Protein AF-A0A843LRP9-F1 (afdb_monomer_lite)

pLDDT: mean 90.86, std 7.3, range [58.62, 96.56]

Sequence (77 aa):
MKGDIVLVPFPHSDLSAGKLRPALVLYEDAIEKETTIAYISSKTPIIPSPCDVLVTRGTPSFSESGLKMNSVIKLKK

Secondary structure (DSSP, 8-state):
-TT-EEEEEPPPTT-----EEEEEEEEEETTTTEEEEEEEES---SS--TTEEEE-TTSHHHHHH--SS-EEEE---

Structure (mmCIF, N/CA/C/O backbone):
data_AF-A0A843LRP9-F1
#
_entry.id   AF-A0A843LRP9-F1
#
loop_
_atom_site.group_PDB
_atom_site.id
_atom_site.type_symbol
_atom_site.label_atom_id
_atom_site.label_alt_id
_atom_site.label_comp_id
_atom_site.label_asym_id
_atom_site.label_entity_id
_atom_site.label_seq_id
_atom_site.pdbx_PDB_ins_code
_atom_site.Cartn_x
_atom_site.Cartn_y
_atom_site.Cartn_z
_atom_site.occupancy
_atom_site.B_iso_or_equiv
_atom_site.auth_seq_id
_atom_site.auth_comp_id
_atom_site.auth_asym_id
_atom_site.auth_atom_id
_atom_site.pdbx_PDB_model_num
ATOM 1 N N . MET A 1 1 ? -14.643 3.769 1.753 1.00 84.00 1 MET A N 1
ATOM 2 C CA . MET A 1 1 ? -13.341 4.097 1.139 1.00 84.00 1 MET A CA 1
ATOM 3 C C . MET A 1 1 ? -12.521 2.849 0.789 1.00 84.00 1 MET A C 1
ATOM 5 O O . MET A 1 1 ? -11.516 2.969 0.107 1.00 84.00 1 MET A O 1
ATOM 9 N N . LYS A 1 2 ? -12.904 1.630 1.210 1.00 93.06 2 LYS A N 1
ATOM 10 C CA . LYS A 1 2 ? -12.240 0.382 0.789 1.00 93.06 2 LYS A CA 1
ATOM 11 C C . LYS A 1 2 ? -12.015 0.332 -0.727 1.00 93.06 2 LYS A C 1
ATOM 13 O O . LYS A 1 2 ? -12.971 0.398 -1.493 1.00 93.06 2 LYS A O 1
ATOM 18 N N . GLY A 1 3 ? -10.761 0.138 -1.130 1.00 93.81 3 GLY A N 1
ATOM 19 C CA . GLY A 1 3 ? -10.327 0.182 -2.529 1.00 93.81 3 GLY A CA 1
ATOM 20 C C . GLY A 1 3 ? -9.729 1.524 -2.962 1.00 93.81 3 GLY A C 1
ATOM 21 O O . GLY A 1 3 ? -9.007 1.558 -3.956 1.00 93.81 3 GLY A O 1
ATOM 22 N N . ASP A 1 4 ? -9.949 2.597 -2.202 1.00 95.00 4 ASP A N 1
ATOM 23 C CA . ASP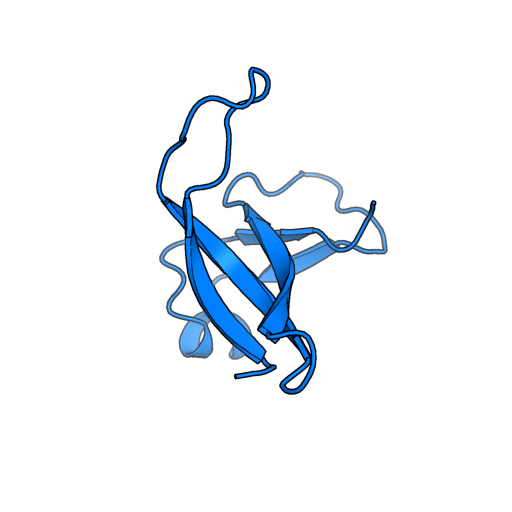 A 1 4 ? -9.400 3.916 -2.504 1.00 95.00 4 ASP A CA 1
ATOM 24 C C . ASP A 1 4 ? -7.890 3.955 -2.254 1.00 95.00 4 ASP A C 1
ATOM 26 O O . ASP A 1 4 ? -7.359 3.325 -1.330 1.00 95.00 4 ASP A O 1
ATOM 30 N N . ILE A 1 5 ? -7.196 4.758 -3.063 1.00 95.44 5 ILE A N 1
ATOM 31 C CA . ILE A 1 5 ? -5.795 5.110 -2.845 1.00 95.44 5 ILE A CA 1
ATOM 32 C C . ILE A 1 5 ? -5.736 6.490 -2.200 1.00 95.44 5 ILE A C 1
ATOM 34 O O . ILE A 1 5 ? -6.136 7.492 -2.791 1.00 95.44 5 ILE A O 1
ATOM 38 N N . VAL A 1 6 ? -5.191 6.541 -0.988 1.00 94.62 6 VAL A N 1
ATOM 39 C CA . VAL A 1 6 ? -5.067 7.758 -0.179 1.00 94.62 6 VAL A CA 1
ATOM 40 C C . VAL A 1 6 ? -3.603 8.140 0.014 1.00 94.62 6 VAL A C 1
ATOM 42 O O . VAL A 1 6 ? -2.713 7.292 -0.053 1.00 94.62 6 VAL A O 1
ATOM 45 N N . LEU A 1 7 ? -3.332 9.424 0.264 1.00 92.81 7 LEU A N 1
ATOM 46 C CA . LEU A 1 7 ? -2.004 9.898 0.655 1.00 92.81 7 LEU A CA 1
ATOM 47 C C . LEU A 1 7 ? -1.909 9.970 2.176 1.00 92.81 7 LEU A C 1
ATOM 49 O O . LEU A 1 7 ? -2.662 10.707 2.808 1.00 92.81 7 LEU A O 1
ATOM 53 N N . VAL A 1 8 ? -0.949 9.247 2.748 1.00 90.44 8 VAL A N 1
ATOM 54 C CA . VAL A 1 8 ? -0.689 9.234 4.193 1.00 90.44 8 VAL A CA 1
ATOM 55 C C . VAL A 1 8 ? 0.762 9.615 4.490 1.00 90.44 8 VAL A C 1
ATOM 57 O O . VAL A 1 8 ? 1.653 9.271 3.705 1.00 90.44 8 VAL A O 1
ATOM 60 N N . PRO A 1 9 ? 1.044 10.320 5.599 1.00 88.44 9 PRO A N 1
ATOM 61 C CA . PRO A 1 9 ? 2.411 10.523 6.060 1.00 88.44 9 PRO A CA 1
ATOM 62 C C . PRO A 1 9 ? 2.962 9.175 6.521 1.00 88.44 9 PRO A C 1
ATOM 64 O O . PRO A 1 9 ? 2.521 8.623 7.525 1.00 88.44 9 PRO A O 1
ATOM 67 N N . PHE A 1 10 ? 3.901 8.614 5.762 1.00 77.94 10 PHE A N 1
ATOM 68 C CA . PHE A 1 10 ? 4.488 7.330 6.125 1.00 77.94 10 PHE A CA 1
ATOM 69 C C . PHE A 1 10 ? 5.766 7.575 6.925 1.00 77.94 10 PHE A C 1
ATOM 71 O O . PHE A 1 10 ? 6.655 8.258 6.401 1.00 77.94 10 PHE A O 1
ATOM 78 N N . PRO A 1 11 ? 5.881 7.048 8.156 1.00 76.69 11 PRO A N 1
ATOM 79 C CA . PRO A 1 11 ? 7.024 7.332 9.004 1.00 76.69 11 PRO A CA 1
ATOM 80 C C . PRO A 1 11 ? 8.316 6.811 8.380 1.00 76.69 11 PRO A C 1
ATOM 82 O O . PRO A 1 11 ? 8.345 5.823 7.636 1.00 76.69 11 PRO A O 1
ATOM 85 N N . HIS A 1 12 ? 9.407 7.498 8.683 1.00 72.00 12 HIS A N 1
ATOM 86 C CA . HIS A 1 12 ? 10.738 6.958 8.452 1.00 72.00 12 HIS A CA 1
ATOM 87 C C . HIS A 1 12 ? 11.012 5.793 9.419 1.00 72.00 12 HIS A C 1
ATOM 89 O O . HIS A 1 12 ? 10.264 5.561 10.368 1.00 72.00 12 HIS A O 1
ATOM 95 N N . SER A 1 13 ? 12.091 5.038 9.190 1.00 73.56 13 SER A N 1
ATOM 96 C CA . SER A 1 13 ? 12.476 3.926 10.076 1.00 73.56 13 SER A CA 1
ATOM 97 C C . SER A 1 13 ? 12.759 4.367 11.520 1.00 73.56 13 SER A C 1
ATOM 99 O O . SER A 1 13 ? 12.755 3.534 12.417 1.00 73.56 13 SER A O 1
ATOM 101 N N . ASP A 1 14 ? 13.000 5.661 11.740 1.00 78.56 14 ASP A N 1
ATOM 102 C CA . ASP A 1 14 ? 13.186 6.307 13.044 1.00 78.56 14 ASP A CA 1
ATOM 103 C C . ASP A 1 14 ? 11.877 6.873 13.635 1.00 78.56 14 ASP A C 1
ATOM 105 O O . ASP A 1 14 ? 11.911 7.620 14.609 1.00 78.56 14 ASP A O 1
ATOM 109 N N . LEU A 1 15 ? 10.725 6.529 13.045 1.00 73.94 15 LEU A N 1
ATOM 110 C CA . LEU A 1 15 ? 9.379 6.968 13.433 1.00 73.94 15 LEU A CA 1
ATOM 111 C C . LEU A 1 15 ? 9.121 8.478 13.305 1.00 73.94 15 LEU A C 1
ATOM 113 O O . LEU A 1 15 ? 8.042 8.946 13.672 1.00 73.94 15 LEU A O 1
ATOM 117 N N . SER A 1 16 ? 10.053 9.245 12.732 1.00 77.44 16 SER A N 1
ATOM 118 C CA . SER A 1 16 ? 9.806 10.646 12.399 1.00 77.44 16 SER A CA 1
ATOM 119 C C . SER A 1 16 ? 8.748 10.769 11.298 1.00 77.44 16 SER A C 1
ATOM 121 O O . SER A 1 16 ? 8.627 9.905 10.417 1.00 77.44 16 SER A O 1
ATOM 123 N N . ALA A 1 17 ? 7.962 11.851 11.347 1.00 72.38 17 ALA A N 1
ATOM 124 C CA . ALA A 1 17 ? 6.953 12.140 10.334 1.00 72.38 17 ALA A CA 1
ATOM 125 C C . ALA A 1 17 ? 7.617 12.213 8.953 1.00 72.38 17 ALA A C 1
ATOM 127 O O . ALA A 1 17 ? 8.454 13.079 8.695 1.00 72.38 17 ALA A O 1
ATOM 128 N N . GLY A 1 18 ? 7.269 11.272 8.076 1.00 79.00 18 GLY A N 1
ATOM 129 C CA . GLY A 1 18 ? 7.899 11.150 6.771 1.00 79.00 18 GLY A CA 1
ATOM 130 C C . GLY A 1 18 ? 7.078 11.724 5.626 1.00 79.00 18 GLY A C 1
ATOM 131 O O . GLY A 1 18 ? 6.021 12.332 5.793 1.00 79.00 18 GLY A O 1
ATOM 132 N N . LYS A 1 19 ? 7.603 11.531 4.415 1.00 83.00 19 LYS A N 1
ATOM 133 C CA . LYS A 1 19 ? 6.966 11.980 3.169 1.00 83.00 19 LYS A CA 1
ATOM 134 C C . LYS A 1 19 ? 5.575 11.358 3.011 1.00 83.00 19 LYS A C 1
ATOM 136 O O . LYS A 1 19 ? 5.370 10.199 3.371 1.00 83.00 19 LYS A O 1
ATOM 141 N N . LEU A 1 20 ? 4.663 12.097 2.379 1.00 90.00 20 LEU A N 1
ATOM 142 C CA . LEU A 1 20 ? 3.388 11.540 1.930 1.00 90.00 20 LEU A CA 1
ATOM 143 C C . LEU A 1 20 ? 3.634 10.397 0.944 1.00 90.00 20 LEU A C 1
ATOM 145 O O . LEU A 1 20 ? 4.408 10.540 -0.009 1.00 90.00 20 LEU A O 1
ATOM 149 N N . ARG A 1 21 ? 2.970 9.266 1.174 1.00 90.44 21 ARG A N 1
ATOM 150 C CA . ARG A 1 21 ? 3.020 8.095 0.300 1.00 90.44 21 ARG A CA 1
ATOM 151 C C . ARG A 1 21 ? 1.612 7.592 0.006 1.00 90.44 21 ARG A C 1
ATOM 153 O O . ARG A 1 21 ? 0.749 7.690 0.877 1.00 90.44 21 ARG A O 1
ATOM 160 N N . PRO A 1 22 ? 1.380 7.064 -1.205 1.00 94.88 22 PRO A N 1
ATOM 161 C CA . PRO A 1 22 ? 0.128 6.396 -1.510 1.00 94.88 22 PRO A CA 1
ATOM 162 C C . PRO A 1 22 ? -0.022 5.123 -0.667 1.00 94.88 22 PRO A C 1
ATOM 164 O O . PRO A 1 22 ? 0.955 4.412 -0.408 1.00 94.88 22 PRO A O 1
ATOM 167 N N . ALA A 1 23 ? -1.253 4.828 -0.270 1.00 95.19 23 ALA A N 1
ATOM 168 C CA . ALA A 1 23 ? -1.639 3.598 0.403 1.00 95.19 23 ALA A CA 1
ATOM 169 C C . ALA A 1 23 ? -3.039 3.167 -0.052 1.00 95.19 23 ALA A C 1
ATOM 171 O O . ALA A 1 23 ? -3.878 4.016 -0.343 1.00 95.19 23 ALA A O 1
ATOM 172 N N . LEU A 1 24 ? -3.276 1.857 -0.123 1.00 96.00 24 LEU A N 1
ATOM 173 C CA . LEU A 1 24 ? -4.570 1.274 -0.478 1.00 96.00 24 LEU A CA 1
ATOM 174 C C . LEU A 1 24 ? -5.395 1.037 0.788 1.00 96.00 24 LEU A C 1
ATOM 176 O O . LEU A 1 24 ? -4.925 0.351 1.694 1.00 96.00 24 LEU A O 1
ATOM 180 N N . VAL A 1 25 ? -6.628 1.534 0.841 1.00 96.12 25 VAL A N 1
ATOM 181 C CA . VAL A 1 25 ? -7.548 1.256 1.952 1.00 96.12 25 VAL A CA 1
ATOM 182 C C . VAL A 1 25 ? -8.072 -0.177 1.845 1.00 96.12 25 VAL A C 1
ATOM 184 O O . VAL A 1 25 ? -8.757 -0.528 0.883 1.00 96.12 25 VAL A O 1
ATOM 187 N N . LEU A 1 26 ? -7.761 -1.015 2.838 1.00 95.38 26 LEU A N 1
ATOM 188 C CA . LEU A 1 26 ? -8.204 -2.413 2.890 1.00 95.38 26 LEU A CA 1
ATOM 189 C C . LEU A 1 26 ? -9.510 -2.576 3.668 1.00 95.38 26 LEU A C 1
ATOM 191 O O . LEU A 1 26 ? -10.368 -3.368 3.272 1.00 95.38 26 LEU A O 1
ATOM 195 N N . TYR A 1 27 ? -9.638 -1.848 4.776 1.00 95.88 27 TYR A N 1
ATOM 196 C CA . TYR A 1 27 ? -10.764 -1.930 5.699 1.00 95.88 27 TYR A CA 1
ATOM 197 C C . TYR A 1 27 ? -10.882 -0.639 6.511 1.00 95.88 27 TYR A C 1
ATOM 199 O O . TYR A 1 27 ? -9.875 -0.014 6.847 1.00 95.88 27 TYR A O 1
ATOM 207 N N . GLU A 1 28 ? -12.114 -0.275 6.840 1.00 95.12 28 GLU A N 1
ATOM 208 C CA . GLU A 1 28 ? -12.456 0.852 7.703 1.00 95.12 28 GLU A CA 1
ATOM 209 C C . GLU A 1 28 ? -13.328 0.340 8.841 1.00 95.12 28 GLU A C 1
ATOM 211 O O . GLU A 1 28 ? -14.362 -0.283 8.592 1.00 95.12 28 GLU A O 1
ATOM 216 N N . ASP A 1 29 ? -12.924 0.642 10.070 1.00 95.56 29 ASP A N 1
ATOM 217 C CA . ASP A 1 29 ? -13.746 0.451 11.252 1.00 95.56 29 ASP A CA 1
ATOM 218 C C . ASP A 1 29 ? -14.394 1.781 11.641 1.00 95.56 29 ASP A C 1
ATOM 220 O O . ASP A 1 29 ? -13.733 2.702 12.124 1.00 95.56 29 ASP A O 1
ATOM 224 N N . ALA A 1 30 ? -15.699 1.903 11.409 1.00 91.56 30 ALA A N 1
ATOM 225 C CA . ALA A 1 30 ? -16.426 3.131 11.714 1.00 91.56 30 ALA A CA 1
ATOM 226 C C . ALA A 1 30 ? -16.638 3.346 13.224 1.00 91.56 30 ALA A C 1
ATOM 228 O O . ALA A 1 30 ? -16.846 4.486 13.644 1.00 91.56 30 ALA A O 1
ATOM 229 N N . ILE A 1 31 ? -16.610 2.275 14.025 1.00 95.44 31 ILE A N 1
ATOM 230 C CA . ILE A 1 31 ? -16.853 2.333 15.471 1.00 95.44 31 ILE A CA 1
ATOM 231 C C . ILE A 1 31 ? -15.574 2.790 16.166 1.00 95.44 31 ILE A C 1
ATOM 233 O O . ILE A 1 31 ? -15.583 3.803 16.867 1.00 95.44 31 ILE A O 1
ATOM 237 N N . GLU A 1 32 ? -14.466 2.103 15.888 1.00 95.88 32 GLU A N 1
ATOM 238 C CA . GLU A 1 32 ? -13.155 2.405 16.477 1.00 95.88 32 GLU A CA 1
ATOM 239 C C . GLU A 1 32 ? -12.454 3.587 15.786 1.00 95.88 32 GLU A C 1
ATOM 241 O O . GLU A 1 32 ? -11.455 4.110 16.277 1.00 95.88 32 GLU A O 1
ATOM 246 N N . LYS A 1 33 ? -13.003 4.060 14.657 1.00 93.31 33 LYS A N 1
ATOM 247 C CA . LYS A 1 33 ? -12.429 5.119 13.806 1.00 93.31 33 LYS A CA 1
ATOM 248 C C . LYS A 1 33 ? -11.016 4.782 13.335 1.00 93.31 33 LYS A C 1
ATOM 250 O O . LYS A 1 33 ? -10.164 5.661 13.19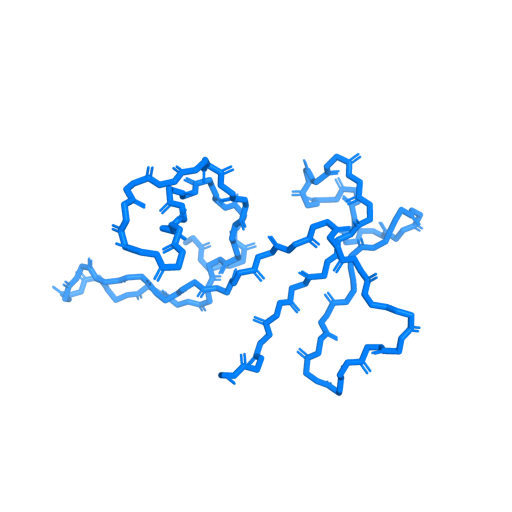0 1.00 93.31 33 LYS A O 1
ATOM 255 N N . GLU A 1 34 ? -10.788 3.505 13.060 1.00 94.12 34 GLU A N 1
ATOM 256 C CA . GLU A 1 34 ? -9.522 2.987 12.566 1.00 94.12 34 GLU A CA 1
ATOM 257 C C . GLU A 1 34 ? -9.617 2.658 11.076 1.00 94.12 34 GLU A C 1
ATOM 259 O O . GLU A 1 34 ? -10.668 2.317 10.534 1.00 94.12 34 GLU A O 1
ATOM 264 N N . THR A 1 35 ? -8.496 2.764 10.370 1.00 93.81 35 THR A N 1
ATOM 265 C CA . THR A 1 35 ? -8.420 2.387 8.957 1.00 93.81 35 THR A CA 1
ATOM 266 C C . THR A 1 35 ? -7.186 1.540 8.731 1.00 93.81 35 THR A C 1
ATOM 268 O O . THR A 1 35 ? -6.059 1.974 8.963 1.00 93.81 35 THR A O 1
ATOM 271 N N . THR A 1 36 ? -7.401 0.322 8.242 1.00 94.31 36 THR A N 1
ATOM 272 C CA . THR A 1 36 ? -6.313 -0.560 7.830 1.00 94.31 36 THR A CA 1
ATOM 273 C C . THR A 1 36 ? -5.956 -0.259 6.383 1.00 94.31 36 THR A C 1
ATOM 275 O O . THR A 1 36 ? -6.793 -0.366 5.482 1.00 94.31 36 THR A O 1
ATOM 278 N N . ILE A 1 37 ? -4.692 0.085 6.152 1.00 94.19 37 ILE A N 1
ATOM 279 C CA . ILE A 1 37 ? -4.161 0.427 4.832 1.00 94.19 37 ILE A CA 1
ATOM 280 C C . ILE A 1 37 ? -2.979 -0.473 4.461 1.00 94.19 37 ILE A C 1
ATOM 282 O O . ILE A 1 37 ? -2.203 -0.887 5.320 1.00 94.19 37 ILE A O 1
ATOM 286 N N . ALA A 1 38 ? -2.811 -0.739 3.167 1.00 94.38 38 ALA A N 1
ATOM 287 C CA . ALA A 1 38 ? -1.625 -1.377 2.609 1.00 94.38 38 ALA A CA 1
ATOM 288 C C . ALA A 1 38 ? -0.698 -0.341 1.977 1.00 94.38 38 ALA A C 1
ATOM 290 O O . ALA A 1 38 ? -1.121 0.528 1.213 1.00 94.38 38 ALA A O 1
ATOM 291 N N . TYR A 1 39 ? 0.594 -0.468 2.254 1.00 90.19 39 TYR A N 1
ATOM 292 C CA . TYR A 1 39 ? 1.607 0.427 1.717 1.00 90.19 39 TYR A CA 1
ATOM 293 C C . TYR A 1 39 ? 1.822 0.217 0.206 1.00 90.19 39 TYR A C 1
ATOM 295 O O . TYR A 1 39 ? 1.971 -0.918 -0.257 1.00 90.19 39 TYR A O 1
ATOM 303 N N . ILE A 1 40 ? 1.901 1.316 -0.558 1.00 94.62 40 ILE A N 1
ATOM 304 C CA . ILE A 1 40 ? 2.243 1.311 -1.987 1.00 94.62 40 ILE A CA 1
ATOM 305 C C . ILE A 1 40 ? 3.642 1.900 -2.187 1.00 94.62 40 ILE A C 1
ATOM 307 O O . ILE A 1 40 ? 3.955 2.999 -1.726 1.00 94.62 40 ILE A O 1
ATOM 311 N N . SER A 1 41 ? 4.490 1.195 -2.939 1.00 91.69 41 SER A N 1
ATOM 312 C CA . SER A 1 41 ? 5.824 1.671 -3.309 1.00 91.69 41 SER A CA 1
ATOM 313 C C . SER A 1 41 ? 6.017 1.747 -4.815 1.00 91.69 41 SER A C 1
ATOM 315 O O . SER A 1 41 ? 5.654 0.824 -5.531 1.00 91.69 41 SER A O 1
ATOM 317 N N . SER A 1 42 ? 6.705 2.785 -5.291 1.00 92.81 42 SER A N 1
ATOM 318 C CA . SER A 1 42 ? 7.241 2.822 -6.659 1.00 92.81 42 SER A CA 1
ATOM 319 C C . SER A 1 42 ? 8.508 1.976 -6.835 1.00 92.81 42 SER A C 1
ATOM 321 O O . SER A 1 42 ? 8.945 1.730 -7.959 1.00 92.81 42 SER A O 1
ATOM 323 N N . LYS A 1 43 ? 9.117 1.506 -5.735 1.00 91.88 43 LYS A N 1
ATOM 324 C CA . LYS A 1 43 ? 10.255 0.580 -5.771 1.00 91.88 43 LYS A CA 1
ATOM 325 C C . LYS A 1 43 ? 9.746 -0.836 -6.026 1.00 91.88 43 LYS A C 1
ATOM 327 O O . LYS A 1 43 ? 9.552 -1.619 -5.097 1.00 91.88 43 LYS A O 1
ATOM 332 N N . THR A 1 44 ? 9.490 -1.133 -7.292 1.00 91.62 44 THR A N 1
ATOM 333 C CA . THR A 1 44 ? 9.053 -2.459 -7.733 1.00 91.62 44 THR A CA 1
ATOM 334 C C . THR A 1 44 ? 10.237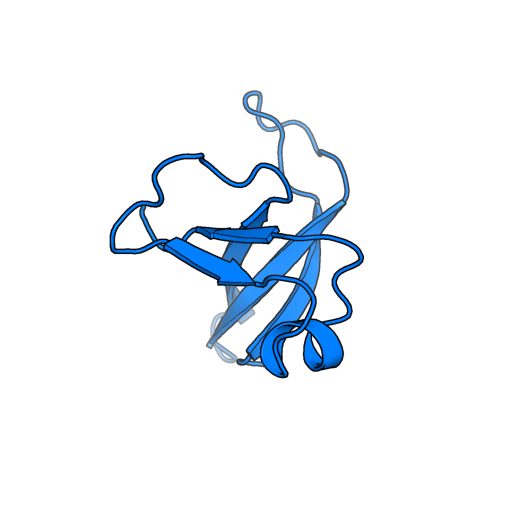 -3.438 -7.693 1.00 91.62 44 THR A C 1
ATOM 336 O O . THR A 1 44 ? 11.301 -3.131 -8.234 1.00 91.62 44 THR A O 1
ATOM 339 N N . PRO A 1 45 ? 10.121 -4.585 -6.997 1.00 89.06 45 PRO A N 1
ATOM 340 C CA . PRO A 1 45 ? 11.182 -5.588 -6.973 1.00 89.06 45 PRO A CA 1
ATOM 341 C C . PRO A 1 45 ? 11.280 -6.302 -8.327 1.00 89.06 45 PRO A C 1
ATOM 343 O O . PRO A 1 45 ? 10.274 -6.479 -9.008 1.00 89.06 45 PRO A O 1
ATOM 346 N N . ILE A 1 46 ? 12.481 -6.772 -8.681 1.00 91.69 46 ILE A N 1
ATOM 347 C CA . ILE A 1 46 ? 12.695 -7.605 -9.880 1.00 91.69 46 ILE A CA 1
ATOM 348 C C . ILE A 1 46 ? 11.915 -8.922 -9.758 1.00 91.69 46 ILE A C 1
ATOM 350 O O . ILE A 1 46 ? 11.324 -9.388 -10.726 1.00 91.69 46 ILE A O 1
ATOM 354 N N . ILE A 1 47 ? 11.896 -9.495 -8.551 1.00 93.38 47 ILE A N 1
ATOM 355 C CA . ILE A 1 47 ? 11.155 -10.711 -8.214 1.00 93.38 47 ILE A CA 1
ATOM 356 C C . ILE A 1 47 ? 10.126 -10.342 -7.135 1.00 93.38 47 ILE A C 1
ATOM 358 O O . ILE A 1 47 ? 10.507 -10.142 -5.977 1.00 93.38 47 ILE A O 1
ATOM 362 N N . PRO A 1 48 ? 8.842 -10.183 -7.495 1.00 90.69 48 PRO A N 1
ATOM 363 C CA . PRO A 1 48 ? 7.777 -9.909 -6.537 1.00 90.69 48 PRO A CA 1
ATOM 364 C C . PRO A 1 48 ? 7.542 -11.075 -5.573 1.00 90.69 48 PRO A C 1
ATOM 366 O O . PRO A 1 48 ? 7.699 -12.243 -5.923 1.00 90.69 48 PRO A O 1
ATOM 369 N N . SER A 1 49 ? 7.126 -10.745 -4.352 1.00 92.81 49 SER A N 1
ATOM 370 C CA . SER A 1 49 ? 6.595 -11.726 -3.398 1.00 92.81 49 SER A CA 1
ATOM 371 C C . SER A 1 49 ? 5.245 -12.278 -3.891 1.00 92.81 49 SER A C 1
ATOM 373 O O . SER A 1 49 ? 4.517 -11.542 -4.554 1.00 92.81 49 SER A O 1
ATOM 375 N N . PRO A 1 50 ? 4.823 -13.497 -3.500 1.00 94.00 50 PRO A N 1
ATOM 376 C CA . PRO A 1 50 ? 3.476 -14.000 -3.801 1.00 94.00 50 PRO A CA 1
ATOM 377 C C . PRO A 1 50 ? 2.335 -13.098 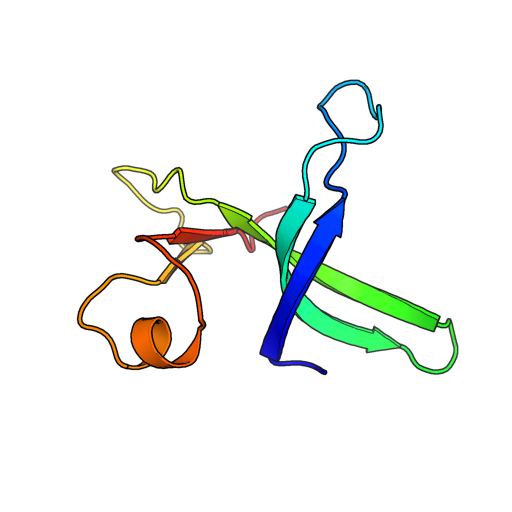-3.304 1.00 94.00 50 PRO A C 1
ATOM 379 O O . PRO A 1 50 ? 1.238 -13.135 -3.849 1.00 94.00 50 PRO A O 1
ATOM 382 N N . CYS A 1 51 ? 2.590 -12.286 -2.273 1.00 94.06 51 CYS A N 1
ATOM 383 C CA . CYS A 1 51 ? 1.620 -11.331 -1.727 1.00 94.06 51 CYS A CA 1
ATOM 384 C C . CYS A 1 51 ? 1.744 -9.920 -2.330 1.00 94.06 51 CYS A C 1
ATOM 386 O O . CYS A 1 51 ? 1.030 -9.013 -1.905 1.00 94.06 51 CYS A O 1
ATOM 388 N N . ASP A 1 52 ? 2.689 -9.688 -3.241 1.00 94.69 52 ASP A N 1
ATOM 389 C CA . ASP A 1 52 ? 2.838 -8.389 -3.890 1.00 94.69 52 ASP A CA 1
ATOM 390 C C . ASP A 1 52 ? 1.807 -8.255 -5.013 1.00 94.69 52 ASP A C 1
ATOM 392 O O . ASP A 1 52 ? 1.711 -9.115 -5.886 1.00 94.69 52 ASP A O 1
ATOM 396 N N . VAL A 1 53 ? 1.084 -7.135 -5.036 1.00 95.19 53 VAL A N 1
ATOM 397 C CA . VAL A 1 53 ? 0.190 -6.804 -6.153 1.00 95.19 53 VAL A CA 1
ATOM 398 C C . VAL A 1 53 ? 0.845 -5.715 -6.988 1.00 95.19 53 VAL A C 1
ATOM 400 O O . VAL A 1 53 ? 1.063 -4.594 -6.521 1.00 95.19 53 VAL A O 1
ATOM 403 N N . LEU A 1 54 ? 1.199 -6.052 -8.225 1.00 95.38 54 LEU A N 1
ATOM 404 C CA . LEU A 1 54 ? 1.802 -5.111 -9.161 1.00 95.38 54 LEU A CA 1
ATOM 405 C C . LEU A 1 54 ? 0.732 -4.232 -9.813 1.00 95.38 54 LEU A C 1
ATOM 407 O O . LEU A 1 54 ? -0.272 -4.728 -10.315 1.00 95.38 54 LEU A O 1
ATOM 411 N N . VAL A 1 55 ? 0.995 -2.928 -9.859 1.00 96.12 55 VAL A N 1
ATOM 412 C CA . VAL A 1 55 ? 0.183 -1.940 -10.575 1.00 96.12 55 VAL A CA 1
ATOM 413 C C . VAL A 1 55 ? 1.067 -1.313 -11.647 1.00 96.12 55 VAL A C 1
ATOM 415 O O . VAL A 1 55 ? 1.887 -0.432 -11.372 1.00 96.12 55 VAL A O 1
ATOM 418 N N . THR A 1 56 ? 0.962 -1.827 -12.872 1.00 95.81 56 THR A N 1
ATOM 419 C CA . THR A 1 56 ? 1.861 -1.504 -13.991 1.00 95.81 56 THR A CA 1
ATOM 420 C C . THR A 1 56 ? 1.142 -0.742 -15.097 1.00 95.81 56 THR A C 1
ATOM 422 O O . THR A 1 56 ? -0.014 -1.017 -15.421 1.00 95.81 56 THR A O 1
ATOM 425 N N . ARG A 1 57 ? 1.843 0.217 -15.711 1.00 95.69 57 ARG A N 1
ATOM 426 C CA . ARG A 1 57 ? 1.362 0.954 -16.886 1.00 95.69 57 ARG A CA 1
ATOM 427 C C . ARG A 1 57 ? 0.867 -0.008 -17.966 1.00 95.69 57 ARG A C 1
ATOM 429 O O . ARG A 1 57 ? 1.481 -1.043 -18.205 1.00 95.69 57 ARG A O 1
ATOM 436 N N . GLY A 1 58 ? -0.214 0.378 -18.637 1.00 93.75 58 GLY A N 1
ATOM 437 C CA . GLY A 1 58 ? -0.847 -0.431 -19.682 1.00 93.75 58 GLY A CA 1
ATOM 438 C C . GLY A 1 58 ? -1.890 -1.426 -19.167 1.00 93.75 58 GLY A C 1
ATOM 439 O O . GLY A 1 58 ? -2.511 -2.102 -19.977 1.00 93.75 58 GLY A O 1
ATOM 440 N N . THR A 1 59 ? -2.121 -1.497 -17.852 1.00 94.31 59 THR A N 1
ATOM 441 C CA . THR A 1 59 ? -3.232 -2.262 -17.264 1.00 94.31 59 THR A CA 1
ATOM 442 C C . THR A 1 59 ? -4.402 -1.339 -16.892 1.00 94.31 59 THR A C 1
ATOM 444 O O . THR A 1 59 ? -4.151 -0.193 -16.500 1.00 94.31 59 THR A O 1
ATOM 447 N N . PRO A 1 60 ? -5.663 -1.815 -16.943 1.00 92.88 60 PRO A N 1
ATOM 448 C CA . PRO A 1 60 ? -6.821 -1.041 -16.478 1.00 92.88 60 PRO A CA 1
ATOM 449 C C . PRO A 1 60 ? -6.672 -0.565 -15.026 1.00 92.88 60 PRO A C 1
ATOM 451 O O . PRO A 1 60 ? -6.907 0.601 -14.711 1.00 92.88 60 PRO A O 1
ATOM 454 N N . SER A 1 61 ? -6.144 -1.438 -14.161 1.00 89.31 61 SER A N 1
ATOM 455 C CA . SER A 1 61 ? -5.884 -1.126 -12.755 1.00 89.31 61 SER A CA 1
ATOM 456 C C . SER A 1 61 ? -4.929 0.056 -12.580 1.00 89.31 61 SER A C 1
ATOM 458 O O . SER A 1 61 ? -5.076 0.824 -11.637 1.00 89.31 61 SER A O 1
ATOM 460 N N . PHE A 1 62 ? -3.963 0.250 -13.484 1.00 95.50 62 PHE A N 1
ATOM 461 C CA . PHE A 1 62 ? -3.079 1.412 -13.431 1.00 95.50 62 PHE A CA 1
ATOM 462 C C . PHE A 1 62 ? -3.791 2.699 -13.841 1.00 95.50 62 PHE A C 1
ATOM 464 O O . PHE A 1 62 ? -3.646 3.704 -13.146 1.00 95.50 62 PHE A O 1
ATOM 471 N N . SER A 1 63 ? -4.566 2.683 -14.93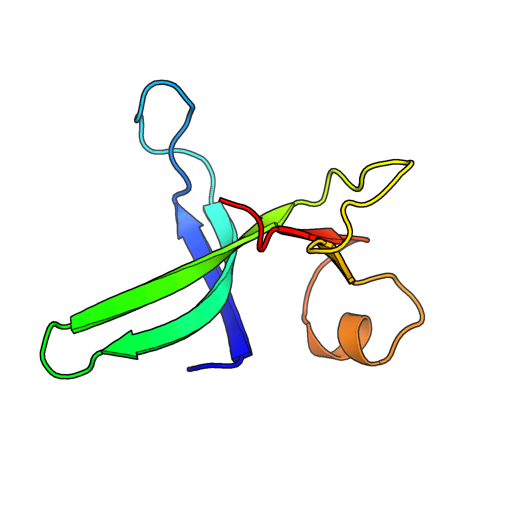1 1.00 94.31 63 SER A N 1
ATOM 472 C CA . SER A 1 63 ? -5.305 3.872 -15.379 1.00 94.31 63 SER A CA 1
ATOM 473 C C . SER A 1 63 ? -6.309 4.365 -14.340 1.00 94.31 63 SER A C 1
ATOM 475 O O . SER A 1 63 ? -6.455 5.571 -14.166 1.00 94.31 63 SER A O 1
ATOM 4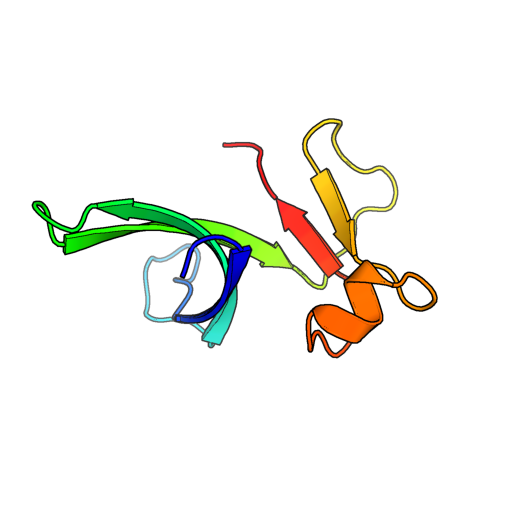77 N N . GLU A 1 64 ? -6.942 3.448 -13.611 1.00 93.12 64 GLU A N 1
ATOM 478 C CA . GLU A 1 64 ? -7.935 3.770 -12.581 1.00 93.12 64 GLU A CA 1
ATOM 479 C C . GLU A 1 64 ? -7.296 4.154 -11.236 1.00 93.12 64 GLU A C 1
ATOM 481 O O . GLU A 1 64 ? -7.914 4.839 -10.429 1.00 93.12 64 GLU A O 1
ATOM 486 N N . SER A 1 65 ? -6.035 3.770 -10.995 1.00 94.00 65 SER A N 1
ATOM 487 C CA . SER A 1 65 ? -5.362 3.985 -9.704 1.00 94.00 65 SER A CA 1
ATOM 488 C C . SER A 1 65 ? -4.952 5.431 -9.405 1.00 94.00 65 SER A C 1
ATOM 490 O O . SER A 1 65 ? -4.640 5.759 -8.262 1.00 94.00 65 SER A O 1
ATOM 492 N N . GLY A 1 66 ? -4.817 6.285 -10.425 1.00 94.00 66 GLY A N 1
ATOM 493 C CA . GLY A 1 66 ? -4.211 7.616 -10.271 1.00 94.00 66 GLY A CA 1
ATOM 494 C C . GLY A 1 66 ? -2.709 7.607 -9.925 1.00 94.00 66 GLY A C 1
ATOM 495 O O . GLY A 1 66 ? -2.118 8.666 -9.686 1.00 94.00 66 GLY A O 1
ATOM 496 N N . LEU A 1 67 ? -2.051 6.440 -9.910 1.00 95.31 67 LEU A N 1
ATOM 497 C CA . LEU A 1 67 ? -0.616 6.328 -9.656 1.00 95.31 67 LEU A CA 1
ATOM 498 C C . LEU A 1 67 ? 0.192 6.861 -10.842 1.00 95.31 67 LEU A C 1
ATOM 500 O O . LEU A 1 67 ? -0.088 6.601 -12.009 1.00 95.31 67 LEU A O 1
ATOM 504 N N . LYS A 1 68 ? 1.265 7.596 -10.543 1.00 94.56 68 LYS A N 1
ATOM 505 C CA . LYS A 1 68 ? 2.076 8.263 -11.575 1.00 94.56 68 LYS A CA 1
ATOM 506 C C . LYS A 1 68 ? 3.072 7.343 -12.276 1.00 94.56 68 LYS A C 1
ATOM 508 O O . LYS A 1 68 ? 3.614 7.734 -13.305 1.00 94.56 68 LYS A O 1
ATOM 513 N N . MET A 1 69 ? 3.374 6.171 -11.721 1.00 95.75 69 MET A N 1
ATOM 514 C CA . MET A 1 69 ? 4.403 5.247 -12.216 1.00 95.75 69 MET A CA 1
ATOM 515 C C . MET A 1 69 ? 4.162 3.826 -11.708 1.00 95.75 69 MET A C 1
ATOM 517 O O . MET A 1 69 ? 3.440 3.650 -10.725 1.00 95.75 69 MET A O 1
ATOM 521 N N . ASN A 1 70 ? 4.781 2.836 -12.364 1.00 96.56 70 ASN A N 1
ATOM 522 C CA . ASN A 1 70 ? 4.717 1.434 -11.947 1.00 96.56 70 ASN A CA 1
ATOM 523 C C . ASN A 1 70 ? 4.978 1.316 -10.446 1.00 96.56 70 ASN A C 1
ATOM 525 O O . ASN A 1 70 ? 5.942 1.884 -9.929 1.00 96.56 70 ASN A O 1
ATOM 529 N N . SER A 1 71 ? 4.096 0.602 -9.763 1.00 96.31 71 SER A N 1
ATOM 530 C CA . SER A 1 71 ? 4.090 0.515 -8.311 1.00 96.31 71 SER A CA 1
ATOM 531 C C . SER A 1 71 ? 3.757 -0.902 -7.859 1.00 96.31 71 SER A C 1
ATOM 533 O O . SER A 1 71 ? 3.281 -1.729 -8.634 1.00 96.31 71 SER A O 1
ATOM 535 N N . VAL A 1 72 ? 4.026 -1.183 -6.590 1.00 96.06 72 VAL A N 1
ATOM 536 C CA . VAL A 1 72 ? 3.708 -2.442 -5.925 1.00 96.06 72 VAL A CA 1
ATOM 537 C C . VAL A 1 72 ? 2.956 -2.151 -4.633 1.00 96.06 72 VAL A C 1
ATOM 539 O O . VAL A 1 72 ? 3.412 -1.350 -3.814 1.00 96.06 72 VAL A O 1
ATOM 542 N N . ILE A 1 73 ? 1.809 -2.798 -4.455 1.00 95.75 73 ILE A N 1
ATOM 543 C CA . ILE A 1 73 ? 1.093 -2.852 -3.181 1.00 95.75 73 ILE A CA 1
ATOM 544 C C . ILE A 1 73 ? 1.706 -4.001 -2.378 1.00 95.75 73 ILE A C 1
ATOM 546 O O . ILE A 1 73 ? 1.755 -5.142 -2.845 1.00 95.75 73 ILE A O 1
ATOM 550 N N . LYS A 1 74 ? 2.201 -3.695 -1.180 1.00 93.00 74 LYS A N 1
ATOM 551 C CA . LYS A 1 74 ? 2.805 -4.669 -0.268 1.00 93.00 74 LYS A CA 1
ATOM 552 C C . LYS A 1 74 ? 1.746 -5.169 0.714 1.00 93.00 74 LYS A C 1
ATOM 554 O O . LYS A 1 74 ? 1.310 -4.408 1.571 1.00 93.00 74 LYS A O 1
ATOM 559 N N . LEU A 1 75 ? 1.353 -6.441 0.597 1.00 92.62 75 LEU A N 1
ATOM 560 C CA . LEU A 1 75 ? 0.388 -7.088 1.508 1.00 92.62 75 LEU A CA 1
ATOM 561 C C . LEU A 1 75 ? 1.043 -8.049 2.510 1.00 92.62 75 LEU A C 1
ATOM 563 O O . LEU A 1 75 ? 0.360 -8.676 3.317 1.00 92.62 75 LEU A O 1
ATOM 567 N N . LYS A 1 76 ? 2.369 -8.194 2.455 1.00 85.75 76 LYS A N 1
ATOM 568 C CA . LYS A 1 76 ? 3.122 -8.982 3.429 1.00 85.75 76 LYS A CA 1
ATOM 569 C C . LYS A 1 76 ? 3.415 -8.128 4.669 1.00 85.75 76 LYS A C 1
ATOM 571 O O . LYS A 1 76 ? 3.809 -6.973 4.515 1.00 85.75 76 LYS A O 1
ATOM 576 N N . LYS A 1 77 ? 3.225 -8.721 5.851 1.00 58.62 77 LYS A N 1
ATOM 577 C CA . LYS A 1 77 ? 3.625 -8.163 7.150 1.00 58.62 77 LYS A CA 1
ATOM 578 C C . LYS A 1 77 ? 5.143 -8.013 7.254 1.00 58.62 77 LYS A C 1
ATOM 580 O O . LYS A 1 77 ? 5.852 -8.919 6.753 1.00 58.62 77 LYS A O 1
#

Radius of gyration: 13.14 Å; chains: 1; bounding box: 30×26×36 Å

Foldseek 3Di:
DQQAWDWDQDADPVRPRHDTFIWGFHDADPVVRDTDTWGKALPDDPDDDPQKDWQAPPDPSVVVRPDPHIMITHPDD